Protein 2O03 (pdb70)

Organism: Mycobacterium tuberculosis (strain ATCC 25618 / H37Rv) (NCBI:txid83332)

Foldseek 3Di:
DVVPPVVLVVVLVLLLVVQVVDQDWAFLVRSVVVCVVVPDDDDSVSSVVSQLVCQQVPQWAWDQDPVRTIIIHGPHPPDWEWEAEPPRRGTHTHHDPVVVVVQPCVQVVVPHPPDDDHDYHYDHDPVRD

Secondary structure (DSSP, 8-state):
-TTTHHHHHHHHHHHHHHHHH--S-EEHHHHHHHHHHTT----HHHHHHHHHHHHTTTSEEEEE-TTS-EEEEE--SSS-EEEEETTT--EEEE--HHHHHHHHHHHHHTT-SS-----EEEE--TTT-

B-factor: mean 53.71, std 5.4, range [30.5, 72.37]

Structure (mmCIF, N/CA/C/O backbone):
data_2O03
#
_entry.id   2O03
#
_cell.length_a   51.600
_cell.length_b   51.600
_cell.length_c   133.400
_cell.angle_alpha   90.00
_cell.angle_beta   90.00
_cell.angle_gamma   90.00
#
_symmetry.space_group_name_H-M   'P 41 21 2'
#
loop_
_entity.id
_entity.type
_entity.pdbx_description
1 polymer 'probable Zinc uptake regulation protein FurB'
2 non-polymer 'ZINC ION'
3 water water
#
loop_
_atom_site.group_PDB
_atom_site.id
_atom_site.type_symbol
_atom_site.label_atom_id
_atom_site.label_alt_id
_atom_site.label_comp_id
_atom_site.label_asym_id
_atom_site.label_entity_id
_atom_site.label_seq_id
_atom_site.pdbx_PDB_ins_code
_atom_site.Cartn_x
_atom_site.Cartn_y
_atom_site.Cartn_z
_atom_site.occupancy
_atom_site.B_iso_or_equiv
_atom_site.auth_seq_id
_atom_site.auth_comp_id
_atom_site.auth_asym_id
_atom_site.auth_atom_id
_atom_site.pdbx_PDB_model_num
ATOM 1 N N . ALA A 1 2 ? 81.512 0.042 7.653 1.00 64.63 2 ALA A N 1
ATOM 2 C CA . ALA A 1 2 ? 82.540 -0.438 8.624 1.00 64.69 2 ALA A CA 1
ATOM 3 C C . ALA A 1 2 ? 83.165 0.747 9.369 1.00 64.75 2 ALA A C 1
ATOM 4 O O . ALA A 1 2 ? 82.474 1.421 10.139 1.00 64.51 2 ALA A O 1
ATOM 6 N N . SER A 1 3 ? 84.455 1.005 9.135 1.00 64.88 3 SER A N 1
ATOM 7 C CA . SER A 1 3 ? 85.168 2.098 9.816 1.00 65.00 3 SER A CA 1
ATOM 8 C C . SER A 1 3 ? 85.075 3.456 9.116 1.00 65.20 3 SER A C 1
ATOM 9 O O . SER A 1 3 ? 85.085 4.496 9.778 1.00 65.36 3 SER A O 1
ATOM 12 N N . ALA A 1 4 ? 84.992 3.454 7.789 1.00 65.31 4 ALA A N 1
ATOM 13 C CA . ALA A 1 4 ? 84.692 4.685 7.060 1.00 65.38 4 ALA A CA 1
ATOM 14 C C . ALA A 1 4 ? 83.174 4.922 7.048 1.00 65.49 4 ALA A C 1
ATOM 15 O O . ALA A 1 4 ? 82.707 6.071 7.113 1.00 65.22 4 ALA A O 1
ATOM 17 N N . ALA A 1 5 ? 82.424 3.816 7.008 1.00 65.68 5 ALA A N 1
ATOM 18 C CA . ALA A 1 5 ? 80.963 3.820 6.832 1.00 65.73 5 ALA A CA 1
ATOM 19 C C . ALA A 1 5 ? 80.140 3.704 8.132 1.00 65.66 5 ALA A C 1
ATOM 20 O O . ALA A 1 5 ? 79.230 4.510 8.362 1.00 65.68 5 ALA A O 1
ATOM 22 N N . GLY A 1 6 ? 80.448 2.701 8.959 1.00 65.60 6 GLY A N 1
ATOM 23 C CA . GLY A 1 6 ? 79.700 2.438 10.201 1.00 65.24 6 GLY A CA 1
ATOM 24 C C . GLY A 1 6 ? 79.972 3.442 11.311 1.00 65.03 6 GLY A C 1
ATOM 25 O O . GLY A 1 6 ? 79.107 3.687 12.165 1.00 65.00 6 GLY A O 1
ATOM 26 N N . VAL A 1 7 ? 81.179 4.014 11.297 1.00 64.62 7 VAL A N 1
ATOM 27 C CA . VAL A 1 7 ? 81.553 5.078 12.230 1.00 64.06 7 VAL A CA 1
ATOM 28 C C . VAL A 1 7 ? 81.002 6.443 11.773 1.00 63.72 7 VAL A C 1
ATOM 29 O O . VAL A 1 7 ? 80.673 7.290 12.601 1.00 63.75 7 VAL A O 1
ATOM 33 N N . ARG A 1 8 ? 80.891 6.642 10.459 1.00 63.40 8 ARG A N 1
ATOM 34 C CA . ARG A 1 8 ? 80.296 7.860 9.893 1.00 63.11 8 ARG A CA 1
ATOM 35 C C . ARG A 1 8 ? 78.766 7.830 10.025 1.00 62.95 8 ARG A C 1
ATOM 36 O O . ARG A 1 8 ? 78.110 8.878 10.182 1.00 62.70 8 ARG A O 1
ATOM 44 N N . SER A 1 9 ? 78.211 6.620 9.978 1.00 62.73 9 SER A N 1
ATOM 45 C CA . SER A 1 9 ? 76.781 6.405 10.191 1.00 62.88 9 SER A CA 1
ATOM 46 C C . SER A 1 9 ? 76.303 6.814 11.602 1.00 62.94 9 SER A C 1
ATOM 47 O O . SER A 1 9 ? 75.368 7.617 11.737 1.00 63.17 9 SER A O 1
ATOM 50 N N . THR A 1 10 ? 76.945 6.263 12.637 1.00 62.77 10 THR A N 1
ATOM 51 C CA . THR A 1 10 ? 76.631 6.583 14.038 1.00 62.46 10 THR A CA 1
ATOM 52 C C . THR A 1 10 ? 76.914 8.060 14.353 1.00 62.25 10 THR A C 1
ATOM 53 O O . THR A 1 10 ? 76.269 8.653 15.227 1.00 62.09 10 THR A O 1
ATOM 57 N N . ARG A 1 11 ? 77.874 8.638 13.626 1.00 61.92 11 ARG A N 1
ATOM 58 C CA . ARG A 1 11 ? 78.202 10.066 13.703 1.00 61.82 11 ARG A CA 1
ATOM 59 C C . ARG A 1 11 ? 77.083 10.956 13.129 1.00 61.24 11 ARG A C 1
ATOM 60 O O . ARG A 1 11 ? 76.848 12.078 13.580 1.00 60.67 11 ARG A O 1
ATOM 68 N N . GLN A 1 12 ? 76.383 10.434 12.132 1.00 61.14 12 GLN A N 1
ATOM 69 C CA . GLN A 1 12 ? 75.225 11.128 11.584 1.00 60.85 12 GLN A CA 1
ATOM 70 C C . GLN A 1 12 ? 74.068 11.138 12.552 1.00 60.71 12 GLN A C 1
ATOM 71 O O . GLN A 1 12 ? 73.570 12.200 12.896 1.00 61.13 12 GLN A O 1
ATOM 77 N N . ARG A 1 13 ? 73.664 9.956 13.003 1.00 60.62 13 ARG A N 1
ATOM 78 C CA . ARG A 1 13 ? 72.629 9.817 14.015 1.00 60.54 13 ARG A CA 1
ATOM 79 C C . ARG A 1 13 ? 72.873 10.740 15.220 1.00 60.07 13 ARG A C 1
ATOM 80 O O . ARG A 1 13 ? 71.978 11.482 15.622 1.00 60.17 13 ARG A O 1
ATOM 88 N N . ALA A 1 14 ? 74.082 10.707 15.783 1.00 59.30 14 ALA A N 1
ATOM 89 C CA . ALA A 1 14 ? 74.438 11.606 16.876 1.00 58.69 14 ALA A CA 1
ATOM 90 C C . ALA A 1 14 ? 74.162 13.086 16.542 1.00 58.29 14 ALA A C 1
ATOM 91 O O . ALA A 1 14 ? 73.675 13.831 17.399 1.00 58.73 14 ALA A O 1
ATOM 93 N N . ALA A 1 15 ? 74.460 13.516 15.314 1.00 57.11 15 ALA A N 1
ATOM 94 C CA . ALA A 1 15 ? 74.154 14.898 14.906 1.00 56.06 15 ALA A CA 1
ATOM 95 C C . ALA A 1 15 ? 72.644 15.178 14.867 1.00 55.60 15 ALA A C 1
ATOM 96 O O . ALA A 1 15 ? 72.211 16.280 15.221 1.00 55.05 15 ALA A O 1
ATOM 98 N N . ILE A 1 16 ? 71.852 14.184 14.441 1.00 55.21 16 ILE A N 1
ATOM 99 C CA . ILE A 1 16 ? 70.397 14.311 14.475 1.00 55.21 16 ILE A CA 1
ATOM 100 C C . ILE A 1 16 ? 69.901 14.355 15.914 1.00 55.78 16 ILE A C 1
ATOM 101 O O . ILE A 1 16 ? 69.215 15.308 16.293 1.00 56.73 16 ILE A O 1
ATOM 106 N N . SER A 1 17 ? 70.262 13.350 16.716 1.00 55.33 17 SER A N 1
ATOM 107 C CA . SER A 1 17 ? 69.964 13.372 18.132 1.00 54.93 17 SER A CA 1
ATOM 108 C C . SER A 1 17 ? 70.271 14.760 18.763 1.00 54.97 17 SER A C 1
ATOM 109 O O . SER A 1 17 ? 69.458 15.287 19.529 1.00 54.76 17 SER A O 1
ATOM 111 N N . THR A 1 18 ? 71.416 15.357 18.415 1.00 55.11 18 THR A N 1
ATOM 112 C CA . THR A 1 18 ? 71.862 16.618 19.042 1.00 55.01 18 THR A CA 1
ATOM 113 C C . THR A 1 18 ? 70.950 17.785 18.683 1.00 55.01 18 THR A C 1
ATOM 114 O O . THR A 1 18 ? 70.667 18.626 19.535 1.00 55.00 18 THR A O 1
ATOM 118 N N . LEU A 1 19 ? 70.481 17.814 17.434 1.00 54.80 19 LEU A N 1
ATOM 119 C CA . LEU A 1 19 ? 69.607 18.888 16.963 1.00 54.73 19 LEU A CA 1
ATOM 120 C C . LEU A 1 19 ? 68.302 18.853 17.728 1.00 54.63 19 LEU A C 1
ATOM 121 O O . LEU A 1 19 ? 67.820 19.900 18.191 1.00 55.27 19 LEU A O 1
ATOM 126 N N . LEU A 1 20 ? 67.765 17.647 17.902 1.00 53.92 20 LEU A N 1
ATOM 127 C CA . LEU A 1 20 ? 66.559 17.447 18.669 1.00 53.53 20 LEU A CA 1
ATOM 128 C C . LEU A 1 20 ? 66.664 17.985 20.107 1.00 54.00 20 LEU A C 1
ATOM 129 O O . LEU A 1 20 ? 65.773 18.716 20.555 1.00 53.90 20 LEU A O 1
ATOM 134 N N . GLU A 1 21 ? 67.746 17.657 20.817 1.00 54.10 21 GLU A N 1
ATOM 135 C CA . GLU A 1 21 ? 67.906 18.112 22.197 1.00 54.23 21 GLU A CA 1
ATOM 136 C C . GLU A 1 21 ? 67.708 19.626 22.264 1.00 54.74 21 GLU A C 1
ATOM 137 O O . GLU A 1 21 ? 67.266 20.141 23.284 1.00 55.39 21 GLU A O 1
ATOM 139 N N . THR A 1 22 ? 67.996 20.338 21.169 1.00 55.43 22 THR A N 1
ATOM 140 C CA . THR A 1 22 ? 67.927 21.825 21.178 1.00 55.73 22 THR A CA 1
ATOM 141 C C . THR A 1 22 ? 66.576 22.414 20.738 1.00 55.70 22 THR A C 1
ATOM 142 O O . THR A 1 22 ? 66.305 23.581 20.989 1.00 55.36 22 THR A O 1
ATOM 146 N N . LEU A 1 23 ? 65.736 21.599 20.099 1.00 55.79 23 LEU A N 1
ATOM 147 C CA . LEU A 1 23 ? 64.429 22.049 19.598 1.00 55.31 23 LEU A CA 1
ATOM 148 C C . LEU A 1 23 ? 63.308 21.718 20.571 1.00 55.19 23 LEU A C 1
ATOM 149 O O . LEU A 1 23 ? 63.246 20.620 21.087 1.00 54.89 23 LEU A O 1
ATOM 154 N N . ASP A 1 24 ? 62.431 22.686 20.816 1.00 55.38 24 ASP A N 1
ATOM 155 C CA . ASP A 1 24 ? 61.341 22.553 21.777 1.00 55.31 24 ASP A CA 1
ATOM 156 C C . ASP A 1 24 ? 59.993 22.189 21.139 1.00 54.31 24 ASP A C 1
ATOM 157 O O . ASP A 1 24 ? 59.050 21.878 21.832 1.00 54.26 24 ASP A O 1
ATOM 162 N N . ASP A 1 25 ? 59.914 22.227 19.814 1.00 53.84 25 ASP A N 1
ATOM 163 C CA . ASP A 1 25 ? 58.647 22.074 19.081 1.00 52.46 25 ASP A CA 1
ATOM 164 C C . ASP A 1 25 ? 58.729 21.030 17.967 1.00 51.08 25 ASP A C 1
ATOM 165 O O . ASP A 1 25 ? 59.805 20.766 17.433 1.00 50.67 25 ASP A O 1
ATOM 167 N N . PHE A 1 26 ? 57.579 20.444 17.632 1.00 49.94 26 PHE A N 1
ATOM 168 C CA . PHE A 1 26 ? 57.440 19.460 16.543 1.00 48.98 26 PHE A CA 1
ATOM 169 C C . PHE A 1 26 ? 57.900 19.966 15.168 1.00 48.60 26 PHE A C 1
ATOM 170 O O . PHE A 1 26 ? 57.490 21.051 14.751 1.00 48.76 26 PHE A O 1
ATOM 178 N N . ARG A 1 27 ? 58.718 19.182 14.461 1.00 47.73 27 ARG A N 1
ATOM 179 C CA . ARG A 1 27 ? 59.247 19.591 13.150 1.00 47.69 27 ARG A CA 1
ATOM 180 C C . ARG A 1 27 ? 59.226 18.441 12.157 1.00 47.49 27 ARG A C 1
ATOM 181 O O . ARG A 1 27 ? 59.515 17.291 12.544 1.00 48.22 27 ARG A O 1
ATOM 189 N N . SER A 1 28 ? 58.930 18.728 10.885 1.00 46.52 28 SER A N 1
ATOM 190 C CA . SER A 1 28 ? 58.944 17.676 9.867 1.00 46.28 28 SER A CA 1
ATOM 191 C C . SER A 1 28 ? 60.375 17.169 9.591 1.00 46.54 28 SER A C 1
ATOM 192 O O . SER A 1 28 ? 61.372 17.756 10.058 1.00 46.61 28 SER A O 1
ATOM 195 N N . ALA A 1 29 ? 60.482 16.073 8.842 1.00 46.70 29 ALA A N 1
ATOM 196 C CA . ALA A 1 29 ? 61.794 15.564 8.417 1.00 47.02 29 ALA A CA 1
ATOM 197 C C . ALA A 1 29 ? 62.479 16.550 7.444 1.00 47.42 29 ALA A C 1
ATOM 198 O O . ALA A 1 29 ? 63.700 16.738 7.476 1.00 46.98 29 ALA A O 1
ATOM 200 N N . GLN A 1 30 ? 61.674 17.187 6.596 1.00 48.55 30 GLN A N 1
ATOM 201 C CA . GLN A 1 30 ? 62.164 18.206 5.686 1.00 49.65 30 GLN A CA 1
ATOM 202 C C . GLN A 1 30 ? 62.792 19.340 6.491 1.00 50.39 30 GLN A C 1
ATOM 203 O O . GLN A 1 30 ? 63.969 19.643 6.308 1.00 51.25 30 GLN A O 1
ATOM 209 N N . GLU A 1 31 ? 62.012 19.948 7.397 1.00 51.00 31 GLU A N 1
ATOM 210 C CA . GLU A 1 31 ? 62.483 21.070 8.235 1.00 50.40 31 GLU A CA 1
ATOM 211 C C . GLU A 1 31 ? 63.747 20.706 9.031 1.00 50.17 31 GLU A C 1
ATOM 212 O O . GLU A 1 31 ? 64.635 21.521 9.202 1.00 50.13 31 GLU A O 1
ATOM 218 N N . LEU A 1 32 ? 63.815 19.472 9.514 1.00 50.55 32 LEU A N 1
ATOM 219 C CA . LEU A 1 32 ? 64.975 19.003 10.267 1.00 50.77 32 LEU A CA 1
ATOM 220 C C . LEU A 1 32 ? 66.202 18.789 9.335 1.00 51.58 32 LEU A C 1
ATOM 221 O O . LEU A 1 32 ? 67.342 19.118 9.690 1.00 52.28 32 LEU A O 1
ATOM 226 N N . HIS A 1 33 ? 65.975 18.272 8.128 1.00 51.72 33 HIS A N 1
ATOM 227 C CA . HIS A 1 33 ? 67.060 18.141 7.176 1.00 51.52 33 HIS A CA 1
ATOM 228 C C . HIS A 1 33 ? 67.649 19.521 6.824 1.00 52.00 33 HIS A C 1
ATOM 229 O O . HIS A 1 33 ? 68.881 19.708 6.734 1.00 52.70 33 HIS A O 1
ATOM 236 N N . ASP A 1 34 ? 66.761 20.494 6.640 1.00 51.84 34 ASP A N 1
ATOM 237 C CA . ASP A 1 34 ? 67.154 21.836 6.218 1.00 51.30 34 ASP A CA 1
ATOM 238 C C . ASP A 1 34 ? 67.987 22.575 7.255 1.00 50.84 34 ASP A C 1
ATOM 239 O O . ASP A 1 34 ? 68.834 23.401 6.892 1.00 50.87 34 ASP A O 1
ATOM 244 N N . GLU A 1 35 ? 67.768 22.250 8.535 1.00 50.03 35 GLU A N 1
ATOM 245 C CA . GLU A 1 35 ? 68.419 22.955 9.632 1.00 49.40 35 GLU A CA 1
ATOM 246 C C . GLU A 1 35 ? 69.782 22.334 9.880 1.00 48.99 35 GLU A C 1
ATOM 247 O O . GLU A 1 35 ? 70.745 23.028 10.257 1.00 48.62 35 GLU A O 1
ATOM 253 N N . LEU A 1 36 ? 69.857 21.027 9.656 1.00 48.59 36 LEU A N 1
ATOM 254 C CA . LEU A 1 36 ? 71.131 20.312 9.689 1.00 48.32 36 LEU A CA 1
ATOM 255 C C . LEU A 1 36 ? 72.038 20.848 8.621 1.00 47.72 36 LEU A C 1
ATOM 256 O O . LEU A 1 36 ? 73.200 21.139 8.851 1.00 47.56 36 LEU A O 1
ATOM 261 N N . ARG A 1 37 ? 71.477 21.016 7.442 1.00 47.58 37 ARG A N 1
ATOM 262 C CA . ARG A 1 37 ? 72.212 21.585 6.340 1.00 47.22 37 ARG A CA 1
ATOM 263 C C . ARG A 1 37 ? 72.724 22.991 6.703 1.00 46.62 37 ARG A C 1
ATOM 264 O O . ARG A 1 37 ? 73.896 23.281 6.514 1.00 46.35 37 ARG A O 1
ATOM 272 N N . ARG A 1 38 ? 71.849 23.833 7.261 1.00 46.14 38 ARG A N 1
ATOM 273 C CA . ARG A 1 38 ? 72.198 25.197 7.652 1.00 45.72 38 ARG A CA 1
ATOM 274 C C . ARG A 1 38 ? 73.287 25.199 8.711 1.00 46.71 38 ARG A C 1
ATOM 275 O O . ARG A 1 38 ? 74.118 26.104 8.735 1.00 47.23 38 ARG A O 1
ATOM 283 N N . ARG A 1 39 ? 73.256 24.195 9.596 1.00 47.68 39 ARG A N 1
ATOM 284 C CA . ARG A 1 39 ? 74.270 23.971 10.646 1.00 48.08 39 ARG A CA 1
ATOM 285 C C . ARG A 1 39 ? 75.563 23.265 10.188 1.00 48.54 39 ARG A C 1
ATOM 286 O O . ARG A 1 39 ? 76.386 22.892 11.040 1.00 49.20 39 ARG A O 1
ATOM 294 N N . GLY A 1 40 ? 75.733 23.054 8.874 1.00 48.51 40 GLY A N 1
ATOM 295 C CA . GLY A 1 40 ? 77.015 22.590 8.325 1.00 48.52 40 GLY A CA 1
ATOM 296 C C . GLY A 1 40 ? 77.152 21.105 8.081 1.00 48.72 40 GLY A C 1
ATOM 297 O O . GLY A 1 40 ? 78.147 20.650 7.510 1.00 47.72 40 GLY A O 1
ATOM 298 N N . GLU A 1 41 ? 76.147 20.355 8.523 1.00 49.59 41 GLU A N 1
ATOM 299 C CA . GLU A 1 41 ? 76.065 18.924 8.270 1.00 50.52 41 GLU A CA 1
ATOM 300 C C . GLU A 1 41 ? 75.808 18.647 6.810 1.00 51.19 41 GLU A C 1
ATOM 301 O O . GLU A 1 41 ? 75.315 19.498 6.053 1.00 51.53 41 GLU A O 1
ATOM 307 N N . ASN A 1 42 ? 76.170 17.440 6.409 1.00 51.78 42 ASN A N 1
ATOM 308 C CA . ASN A 1 42 ? 75.896 16.986 5.080 1.00 51.69 42 ASN A CA 1
ATOM 309 C C . ASN A 1 42 ? 75.283 15.626 5.281 1.00 50.92 42 ASN A C 1
ATOM 310 O O . ASN A 1 42 ? 75.999 14.633 5.376 1.00 51.52 42 ASN A O 1
ATOM 315 N N . ILE A 1 43 ? 73.961 15.607 5.394 1.00 49.88 43 ILE A N 1
ATOM 316 C CA . ILE A 1 43 ? 73.198 14.395 5.682 1.00 49.67 43 ILE A CA 1
ATOM 317 C C . ILE A 1 43 ? 71.955 14.334 4.765 1.00 49.29 43 ILE A C 1
ATOM 318 O O . ILE A 1 43 ? 71.043 15.157 4.888 1.00 50.05 43 ILE A O 1
ATOM 323 N N . GLY A 1 44 ? 71.913 13.368 3.853 1.00 48.09 44 GLY A N 1
ATOM 324 C CA . GLY A 1 44 ? 70.797 13.273 2.938 1.00 47.07 44 GLY A CA 1
ATOM 325 C C . GLY A 1 44 ? 69.456 13.147 3.627 1.00 47.33 44 GLY A C 1
ATOM 326 O O . GLY A 1 44 ? 69.345 12.564 4.721 1.00 48.12 44 GLY A O 1
ATOM 327 N N . LEU A 1 45 ? 68.432 13.705 2.983 1.00 47.00 45 LEU A N 1
ATOM 328 C CA . LEU A 1 45 ? 67.038 13.580 3.408 1.00 46.15 45 LEU A CA 1
ATOM 329 C C . LEU A 1 45 ? 66.564 12.113 3.592 1.00 46.24 45 LEU A C 1
ATOM 330 O O . LEU A 1 45 ? 65.837 11.821 4.545 1.00 46.35 45 LEU A O 1
ATOM 335 N N . THR A 1 46 ? 66.961 11.189 2.725 1.00 46.06 46 THR A N 1
ATOM 336 C CA . THR A 1 46 ? 66.567 9.801 2.986 1.00 46.33 46 THR A CA 1
ATOM 337 C C . THR A 1 46 ? 67.088 9.289 4.348 1.00 46.71 46 THR A C 1
ATOM 338 O O . THR A 1 46 ? 66.356 8.624 5.074 1.00 46.97 46 THR A O 1
ATOM 342 N N . THR A 1 47 ? 68.324 9.640 4.710 1.00 47.14 47 THR A N 1
ATOM 343 C CA . THR A 1 47 ? 68.933 9.153 5.939 1.00 47.10 47 THR A CA 1
ATOM 344 C C . THR A 1 47 ? 68.222 9.799 7.109 1.00 47.77 47 THR A C 1
ATOM 345 O O . THR A 1 47 ? 67.964 9.115 8.121 1.00 47.96 47 THR A O 1
ATOM 349 N N . VAL A 1 48 ? 67.892 11.091 6.977 1.00 47.67 48 VAL A N 1
ATOM 350 C CA . VAL A 1 48 ? 67.153 11.787 8.034 1.00 48.18 48 VAL A CA 1
ATOM 351 C C . VAL A 1 48 ? 65.787 11.134 8.319 1.00 49.03 48 VAL A C 1
ATOM 352 O O . VAL A 1 48 ? 65.482 10.795 9.473 1.00 48.53 48 VAL A O 1
ATOM 356 N N . TYR A 1 49 ? 64.986 10.952 7.265 1.00 49.41 49 TYR A N 1
ATOM 357 C CA . TYR A 1 49 ? 63.679 10.315 7.382 1.00 49.91 49 TYR A CA 1
ATOM 358 C C . TYR A 1 49 ? 63.794 8.953 8.069 1.00 49.37 49 TYR A C 1
ATOM 359 O O . TYR A 1 49 ? 63.061 8.681 9.007 1.00 49.24 49 TYR A O 1
ATOM 368 N N . ARG A 1 50 ? 64.720 8.105 7.613 1.00 49.13 50 ARG A N 1
ATOM 369 C CA . ARG A 1 50 ? 64.950 6.777 8.220 1.00 48.42 50 ARG A CA 1
ATOM 370 C C . ARG A 1 50 ? 65.357 6.844 9.729 1.00 48.55 50 ARG A C 1
ATOM 371 O O . ARG A 1 50 ? 64.868 6.047 10.563 1.00 48.08 50 ARG A 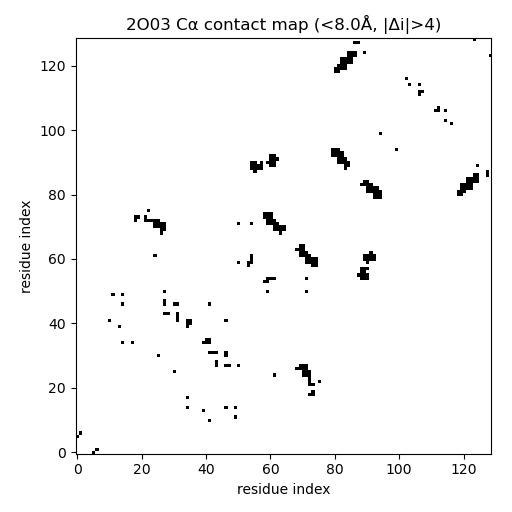O 1
ATOM 373 N N . THR A 1 51 ? 66.208 7.809 10.083 1.00 48.22 51 THR A N 1
ATOM 374 C CA . THR A 1 51 ? 66.630 7.952 11.467 1.00 48.56 51 THR A CA 1
ATOM 375 C C . THR A 1 51 ? 65.435 8.336 12.322 1.00 48.45 51 THR A C 1
ATOM 376 O O . THR A 1 51 ? 65.141 7.667 13.299 1.00 49.38 51 THR A O 1
ATOM 380 N N . LEU A 1 52 ? 64.722 9.385 11.942 1.00 48.01 52 LEU A N 1
ATOM 381 C CA . LEU A 1 52 ? 63.553 9.805 12.684 1.00 47.36 52 LEU A CA 1
ATOM 382 C C . LEU A 1 52 ? 62.517 8.694 12.854 1.00 47.76 52 LEU A C 1
ATOM 383 O O . LEU A 1 52 ? 61.891 8.607 13.908 1.00 46.74 52 LEU A O 1
ATOM 388 N N . GLN A 1 53 ? 62.339 7.849 11.834 1.00 48.45 53 GLN A N 1
ATOM 389 C CA . GLN A 1 53 ? 61.498 6.638 11.977 1.00 49.64 53 GLN A CA 1
ATOM 390 C C . GLN A 1 53 ? 62.008 5.712 13.071 1.00 49.24 53 GLN A C 1
ATOM 391 O O . GLN A 1 53 ? 61.213 5.283 13.911 1.00 50.06 53 GLN A O 1
ATOM 397 N N . SER A 1 54 ? 63.309 5.384 13.076 1.00 48.88 54 SER A N 1
ATOM 398 C CA . SER A 1 54 ? 63.861 4.547 14.169 1.00 47.98 54 SER A CA 1
ATOM 399 C C . SER A 1 54 ? 63.577 5.223 15.517 1.00 48.02 54 SER A C 1
ATOM 400 O O . SER A 1 54 ? 63.053 4.584 16.439 1.00 47.87 54 SER A O 1
ATOM 402 N N . MET A 1 55 ? 63.830 6.524 15.607 1.00 47.58 55 MET A N 1
ATOM 403 C CA . MET A 1 55 ? 63.601 7.215 16.852 1.00 48.70 55 MET A CA 1
ATOM 404 C C . MET A 1 55 ? 62.143 7.190 17.284 1.00 48.69 55 MET A C 1
ATOM 405 O O . MET A 1 55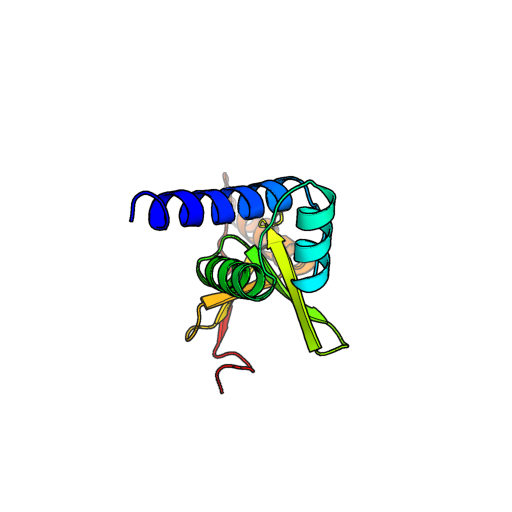 ? 61.839 6.955 18.470 1.00 49.23 55 MET A O 1
ATOM 410 N N . ALA A 1 56 ? 61.250 7.364 16.313 1.00 48.67 56 ALA A N 1
ATOM 411 C CA . ALA A 1 56 ? 59.811 7.476 16.563 1.00 48.40 56 ALA A CA 1
ATOM 412 C C . ALA A 1 56 ? 59.208 6.152 17.020 1.00 48.47 56 ALA A C 1
ATOM 413 O O . ALA A 1 56 ? 58.089 6.124 17.582 1.00 48.74 56 ALA A O 1
ATOM 415 N N . SER A 1 57 ? 59.932 5.058 16.796 1.00 47.75 57 SER A N 1
ATOM 416 C CA . SER A 1 57 ? 59.406 3.761 17.198 1.00 47.52 57 SER A CA 1
ATOM 417 C C . SER A 1 57 ? 60.281 2.976 18.186 1.00 47.13 57 SER A C 1
ATOM 418 O O . SER A 1 57 ? 60.062 1.789 18.405 1.00 46.66 57 SER A O 1
ATOM 421 N N . SER A 1 58 ? 61.275 3.638 18.765 1.00 47.32 58 SER A N 1
ATOM 422 C CA . SER A 1 58 ? 62.040 3.080 19.881 1.00 47.87 58 SER A CA 1
ATOM 423 C C . SER A 1 58 ? 61.820 3.933 21.141 1.00 48.28 58 SER A C 1
ATOM 424 O O . SER A 1 58 ? 62.322 3.625 22.225 1.00 48.44 58 SER A O 1
ATOM 427 N N . GLY A 1 59 ? 61.034 4.994 20.972 1.00 49.23 59 GLY A N 1
ATOM 428 C CA . GLY A 1 59 ? 60.595 5.829 22.063 1.00 50.21 59 GLY A CA 1
ATOM 429 C C . GLY A 1 59 ? 61.587 6.898 22.473 1.00 51.08 59 GLY A C 1
ATOM 430 O O . GLY A 1 59 ? 61.712 7.191 23.665 1.00 51.83 59 GLY A O 1
ATOM 431 N N . LEU A 1 60 ? 62.292 7.470 21.498 1.00 51.14 60 LEU A N 1
ATOM 432 C CA . LEU A 1 60 ? 63.174 8.592 21.743 1.00 51.29 60 LEU A CA 1
ATOM 433 C C . LEU A 1 60 ? 62.507 9.872 21.275 1.00 51.47 60 LEU A C 1
ATOM 434 O O . LEU A 1 60 ? 62.595 10.881 21.963 1.00 51.88 60 LEU A O 1
ATOM 439 N N . VAL A 1 61 ? 61.840 9.842 20.117 1.00 51.56 61 VAL A N 1
ATOM 440 C CA . VAL A 1 61 ? 60.982 10.966 19.706 1.00 51.68 61 VAL A CA 1
ATOM 441 C C . VAL A 1 61 ? 59.482 10.622 19.723 1.00 51.68 61 VAL A C 1
ATOM 442 O O . VAL A 1 61 ? 59.091 9.473 19.549 1.00 52.22 61 VAL A O 1
ATOM 446 N N . ASP A 1 62 ? 58.659 11.642 19.924 1.00 51.84 62 ASP A N 1
ATOM 447 C CA . ASP A 1 62 ? 57.215 11.533 19.795 1.00 51.88 62 ASP A CA 1
ATOM 448 C C . ASP A 1 62 ? 56.772 12.072 18.444 1.00 51.64 62 ASP A C 1
ATOM 449 O O . ASP A 1 62 ? 57.453 12.911 17.859 1.00 51.51 62 ASP A O 1
ATOM 454 N N . THR A 1 63 ? 55.627 11.615 17.959 1.00 51.42 63 THR A N 1
ATOM 455 C CA . THR A 1 63 ? 55.212 11.956 16.618 1.00 52.11 63 THR A CA 1
ATOM 456 C C . THR A 1 63 ? 53.750 12.452 16.513 1.00 52.88 63 THR A C 1
ATOM 457 O O . THR A 1 63 ? 52.914 12.138 17.377 1.00 53.46 63 THR A O 1
ATOM 461 N N . LEU A 1 64 ? 53.457 13.247 15.478 1.00 53.65 64 LEU A N 1
ATOM 462 C CA . LEU A 1 64 ? 52.076 13.608 15.091 1.00 54.43 64 LEU A CA 1
ATOM 463 C C . LEU A 1 64 ? 51.926 13.647 13.564 1.00 55.19 64 LEU A C 1
ATOM 464 O O . LEU A 1 64 ? 52.931 13.738 12.838 1.00 54.76 64 LEU A O 1
ATOM 469 N N . HIS A 1 65 ? 50.673 13.572 13.088 1.00 56.37 65 HIS A N 1
ATOM 470 C CA . HIS A 1 65 ? 50.354 13.727 11.653 1.00 57.50 65 HIS A CA 1
ATOM 471 C C . HIS A 1 65 ? 49.534 14.987 11.400 1.00 57.97 65 HIS A C 1
ATOM 472 O O . HIS A 1 65 ? 48.349 15.057 11.740 1.00 57.90 65 HIS A O 1
ATOM 479 N N . THR A 1 66 ? 50.181 15.984 10.802 1.00 58.80 66 THR A N 1
ATOM 480 C CA . THR A 1 66 ? 49.546 17.288 10.555 1.00 59.90 66 THR A CA 1
ATOM 481 C C . THR A 1 66 ? 48.491 17.245 9.440 1.00 59.90 66 THR A C 1
ATOM 482 O O . THR A 1 66 ? 48.506 16.343 8.598 1.00 59.98 66 THR A O 1
ATOM 486 N N . ASP A 1 67 ? 47.592 18.226 9.430 1.00 60.00 67 ASP A N 1
ATOM 487 C CA . ASP A 1 67 ? 46.513 18.265 8.435 1.00 60.18 67 ASP A CA 1
ATOM 488 C C . ASP A 1 67 ? 46.960 18.141 6.964 1.00 60.23 67 ASP A C 1
ATOM 489 O O . ASP A 1 67 ? 46.163 17.807 6.089 1.00 60.16 67 ASP A O 1
ATOM 494 N N . THR A 1 68 ? 48.236 18.407 6.708 1.00 60.53 68 THR A N 1
ATOM 495 C CA . THR A 1 68 ? 48.863 18.086 5.420 1.00 60.55 68 THR A CA 1
ATOM 496 C C . THR A 1 68 ? 48.884 16.549 5.190 1.00 60.35 68 THR A C 1
ATOM 497 O O . THR A 1 68 ? 48.336 16.050 4.200 1.00 60.43 68 THR A O 1
ATOM 501 N N . GLY A 1 69 ? 49.474 15.820 6.141 1.00 60.02 69 GLY A N 1
ATOM 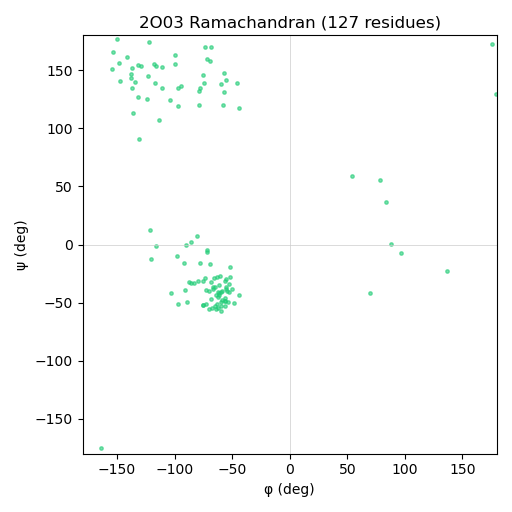502 C CA . GLY A 1 69 ? 49.726 14.376 6.037 1.00 59.22 69 GLY A CA 1
ATOM 503 C C . GLY A 1 69 ? 51.129 14.053 6.551 1.00 58.64 69 GLY A C 1
ATOM 504 O O . GLY A 1 69 ? 51.414 12.917 6.950 1.00 58.83 69 GLY A O 1
ATOM 505 N N . GLU A 1 70 ? 52.001 15.065 6.534 1.00 57.61 70 GLU A N 1
ATOM 506 C CA . GLU A 1 70 ? 53.372 14.967 7.042 1.00 56.54 70 GLU A CA 1
ATOM 507 C C . GLU A 1 70 ? 53.441 14.591 8.517 1.00 55.03 70 GLU A C 1
ATOM 508 O O . GLU A 1 70 ? 52.671 15.085 9.340 1.00 54.90 70 GLU A O 1
ATOM 514 N N . SER A 1 71 ? 54.382 13.704 8.814 1.00 53.51 71 SER A N 1
ATOM 515 C CA . SER A 1 71 ? 54.779 13.350 10.158 1.00 51.78 71 SER A CA 1
ATOM 516 C C . SER A 1 71 ? 55.685 14.442 10.716 1.00 50.82 71 SER A C 1
ATOM 517 O O . SER A 1 71 ? 56.599 14.892 10.026 1.00 50.77 71 SER A O 1
ATOM 520 N N . VAL A 1 72 ? 55.446 14.853 11.961 1.00 49.88 72 VAL A N 1
ATOM 521 C CA . VAL A 1 72 ? 56.326 15.801 12.671 1.00 48.97 72 VAL A CA 1
ATOM 522 C C . VAL A 1 72 ? 56.905 15.118 13.922 1.00 49.15 72 VAL A C 1
ATOM 523 O O . VAL A 1 72 ? 56.285 14.182 14.449 1.00 48.64 72 VAL A O 1
ATOM 527 N N . TYR A 1 73 ? 58.064 15.597 14.404 1.00 49.23 73 TYR A N 1
ATOM 528 C CA . TYR A 1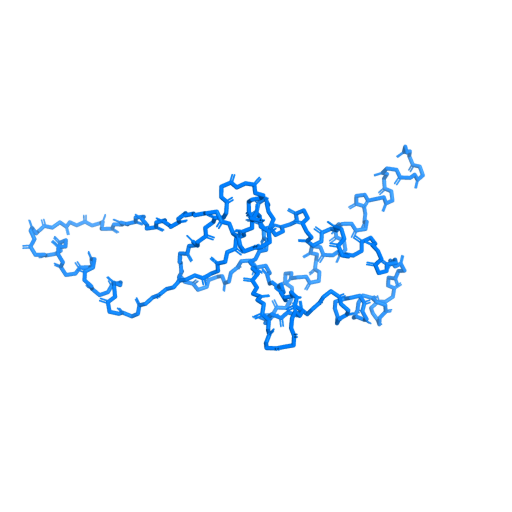 73 ? 58.856 14.901 15.450 1.00 49.54 73 TYR A CA 1
ATOM 52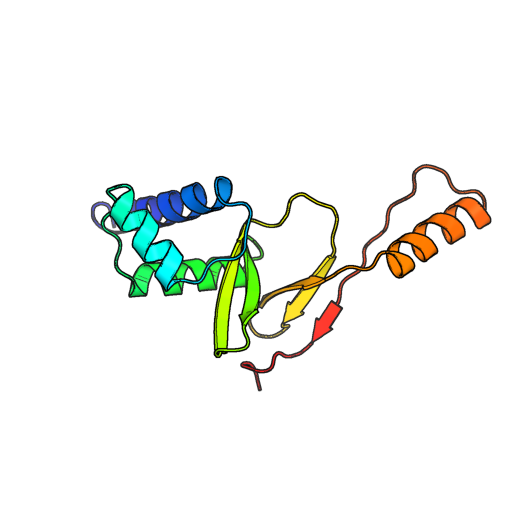9 C C . TYR A 1 73 ? 59.430 15.830 16.531 1.00 50.04 73 TYR A C 1
ATOM 530 O O . TYR A 1 73 ? 59.807 16.972 16.218 1.00 51.51 73 TYR A O 1
ATOM 539 N N . ARG A 1 74 ? 59.540 15.339 17.772 1.00 49.95 74 ARG A N 1
ATOM 540 C CA . ARG A 1 74 ? 60.214 16.054 18.884 1.00 50.83 74 ARG A CA 1
ATOM 541 C C . ARG A 1 74 ? 60.894 15.050 19.845 1.00 51.42 74 ARG A C 1
ATOM 542 O O . ARG A 1 74 ? 60.288 14.016 20.178 1.00 51.81 74 ARG A O 1
ATOM 544 N N . ARG A 1 75 ? 62.101 15.361 20.352 1.00 51.70 75 ARG A N 1
ATOM 545 C CA . ARG A 1 75 ? 62.649 14.598 21.509 1.00 51.49 75 ARG A CA 1
ATOM 546 C C . ARG A 1 75 ? 61.600 14.711 22.579 1.00 51.40 75 ARG A C 1
ATOM 547 O O . ARG A 1 75 ? 60.995 15.765 22.699 1.00 51.47 75 ARG A O 1
ATOM 549 N N . CYS A 1 76 ? 61.379 13.629 23.335 1.00 51.71 76 CYS A N 1
ATOM 550 C CA . CYS A 1 76 ? 60.317 13.545 24.341 1.00 51.99 76 CYS A CA 1
ATOM 551 C C . CYS A 1 76 ? 60.251 14.782 25.236 1.00 52.62 76 CYS A C 1
ATOM 552 O O . CYS A 1 76 ? 61.297 15.301 25.652 1.00 52.96 76 CYS A O 1
ATOM 555 N N . SER A 1 77 ? 59.020 15.225 25.533 1.00 53.19 77 SER A N 1
ATOM 556 C CA . SER A 1 77 ? 58.691 16.656 25.816 1.00 53.58 77 SER A CA 1
ATOM 557 C C . SER A 1 77 ? 59.119 17.373 27.139 1.00 53.87 77 SER A C 1
ATOM 558 O O . SER A 1 77 ? 58.892 18.589 27.266 1.00 54.02 77 SER A O 1
ATOM 560 N N . GLU A 1 78 ? 59.722 16.647 28.096 1.00 53.91 78 GLU A N 1
ATOM 561 C CA . GLU A 1 78 ? 60.151 17.186 29.431 1.00 53.51 78 GLU A CA 1
ATOM 562 C C . GLU A 1 78 ? 59.002 17.550 30.415 1.00 53.29 78 GLU A C 1
ATOM 563 O O . GLU A 1 78 ? 59.093 17.248 31.610 1.00 53.39 78 GLU A O 1
ATOM 565 N N . HIS A 1 79 ? 57.929 18.170 29.915 1.00 52.67 79 HIS A N 1
ATOM 566 C CA . HIS A 1 79 ? 56.700 18.365 30.688 1.00 52.02 79 HIS A CA 1
ATOM 567 C C . HIS A 1 79 ? 55.921 17.050 30.822 1.00 51.32 79 HIS A C 1
ATOM 568 O O . HIS A 1 79 ? 55.833 16.279 29.859 1.00 51.37 79 HIS A O 1
ATOM 575 N N . HIS A 1 80 ? 55.372 16.786 32.012 1.00 50.40 80 HIS A N 1
ATOM 576 C CA . HIS A 1 80 ? 54.713 15.492 32.314 1.00 49.53 80 HIS A CA 1
ATOM 577 C C . HIS A 1 80 ? 53.544 15.162 31.369 1.00 49.32 80 HIS A C 1
ATOM 578 O O . HIS A 1 80 ? 52.575 15.923 31.276 1.00 48.89 80 HIS A O 1
ATOM 585 N N . HIS A 1 81 ? 53.666 14.030 30.669 1.00 48.90 81 HIS A N 1
ATOM 586 C CA . HIS A 1 81 ? 52.615 13.525 29.793 1.00 48.96 81 HIS A CA 1
ATOM 587 C C . HIS A 1 81 ? 52.658 12.000 29.733 1.00 48.74 81 HIS A C 1
ATOM 588 O O . HIS A 1 81 ? 53.537 11.383 30.332 1.00 48.75 81 HIS A O 1
ATOM 595 N N . HIS A 1 82 ? 51.712 11.393 29.021 1.00 48.65 82 HIS A N 1
ATOM 596 C CA . HIS A 1 82 ? 51.757 9.955 28.752 1.00 48.81 82 HIS A CA 1
ATOM 597 C C . HIS A 1 82 ? 51.748 9.676 27.225 1.00 49.11 82 HIS A C 1
ATOM 598 O O . HIS A 1 82 ? 51.622 10.609 26.411 1.00 49.39 82 HIS A O 1
ATOM 605 N N . HIS A 1 83 ? 51.903 8.405 26.841 1.00 49.22 83 HIS A N 1
ATOM 606 C CA . HIS A 1 83 ? 51.974 8.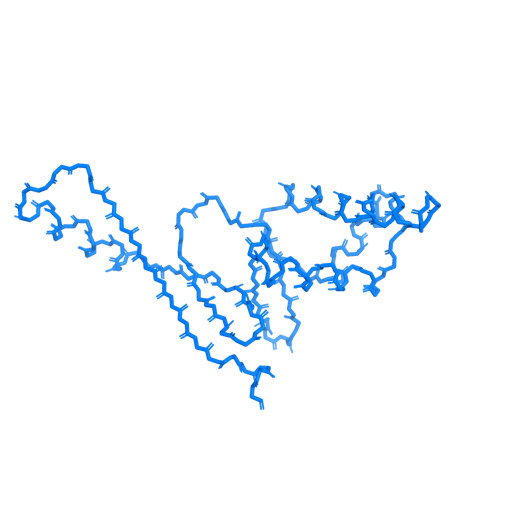025 25.435 1.00 48.96 83 HIS A CA 1
ATOM 607 C C . HIS A 1 83 ? 50.948 7.010 24.976 1.00 49.08 83 HIS A C 1
ATOM 608 O O . HIS A 1 83 ? 50.599 6.075 25.701 1.00 49.38 83 HIS A O 1
ATOM 615 N N . LEU A 1 84 ? 50.520 7.194 23.731 1.00 49.33 84 LEU A N 1
ATOM 616 C CA . LEU A 1 84 ? 49.792 6.211 22.944 1.00 49.37 84 LEU A CA 1
ATOM 617 C C . LEU A 1 84 ? 50.808 5.451 22.092 1.00 50.10 84 LEU A C 1
ATOM 618 O O . LEU A 1 84 ? 51.706 6.072 21.515 1.00 50.84 84 LEU A O 1
ATOM 623 N N . VAL A 1 85 ? 50.707 4.126 21.997 1.00 50.37 85 VAL A N 1
ATOM 624 C CA . VAL A 1 85 ? 51.688 3.397 21.186 1.00 50.63 85 VAL A CA 1
ATOM 625 C C . VAL A 1 85 ? 51.087 2.348 20.251 1.00 51.16 85 VAL A C 1
ATOM 626 O O . VAL A 1 85 ? 50.158 1.620 20.619 1.00 51.42 85 VAL A O 1
ATOM 630 N N . CYS A 1 86 ? 51.631 2.278 19.038 1.00 51.76 86 CYS A N 1
ATOM 631 C CA . CYS A 1 86 ? 51.257 1.236 18.089 1.00 51.82 86 CYS A CA 1
ATOM 632 C C . CYS A 1 86 ? 51.938 -0.098 18.386 1.00 51.60 86 CYS A C 1
ATOM 633 O O . CYS A 1 86 ? 53.164 -0.194 18.378 1.00 51.28 86 CYS A O 1
ATOM 636 N N . ARG A 1 87 ? 51.125 -1.124 18.636 1.00 51.85 87 ARG A N 1
ATOM 637 C CA . ARG A 1 87 ? 51.615 -2.493 18.869 1.00 52.20 87 ARG A CA 1
ATOM 638 C C . ARG A 1 87 ? 52.490 -3.027 17.737 1.00 51.43 87 ARG A C 1
ATOM 639 O O . ARG A 1 87 ? 53.366 -3.844 17.965 1.00 51.19 87 ARG A O 1
ATOM 647 N N . SER A 1 88 ? 52.250 -2.563 16.520 1.00 51.42 88 SER A N 1
ATOM 648 C CA . SER A 1 88 ? 52.872 -3.177 15.357 1.00 51.29 88 SER A CA 1
ATOM 649 C C . SER A 1 88 ? 54.213 -2.598 14.917 1.00 51.83 88 SER A C 1
ATOM 650 O O . SER A 1 88 ? 55.102 -3.343 14.525 1.00 51.95 88 SER A O 1
ATOM 653 N N . CYS A 1 89 ? 54.345 -1.273 14.985 1.00 52.48 89 CYS A N 1
ATOM 654 C CA . CYS A 1 89 ? 55.563 -0.580 14.574 1.00 53.14 89 CYS A CA 1
ATOM 655 C C . CYS A 1 89 ? 56.231 0.252 15.686 1.00 53.86 89 CYS A C 1
ATOM 656 O O . CYS A 1 89 ? 57.369 0.706 15.514 1.00 54.15 89 CYS A O 1
ATOM 659 N N . GLY A 1 90 ? 55.526 0.471 16.797 1.00 54.05 90 GLY A N 1
ATOM 660 C CA . GLY A 1 90 ? 56.084 1.202 17.939 1.00 54.54 90 GLY A CA 1
ATOM 661 C C . GLY A 1 90 ? 55.905 2.724 17.902 1.00 54.79 90 GLY A C 1
ATOM 662 O O . GLY A 1 90 ? 56.357 3.442 18.815 1.00 55.01 90 GLY A O 1
ATOM 663 N N . SER A 1 91 ? 55.262 3.216 16.845 1.00 54.40 91 SER A N 1
ATOM 664 C CA . SER A 1 91 ? 54.940 4.636 16.700 1.00 54.14 91 SER A CA 1
ATOM 665 C C . SER A 1 91 ? 54.392 5.242 18.019 1.00 54.01 91 SER A C 1
ATOM 666 O O . SER A 1 91 ? 53.345 4.819 18.519 1.00 53.79 91 SER A O 1
ATOM 669 N N . THR A 1 92 ? 55.121 6.215 18.577 1.00 53.54 92 THR A N 1
ATOM 670 C CA . THR A 1 92 ? 54.763 6.831 19.864 1.00 52.86 92 THR A CA 1
ATOM 671 C C . THR A 1 92 ? 54.145 8.227 19.669 1.00 52.76 92 THR A C 1
ATOM 672 O O . THR A 1 92 ? 54.768 9.120 19.070 1.00 52.76 92 THR A O 1
ATOM 676 N N . ILE A 1 93 ? 52.937 8.412 20.204 1.00 52.12 93 ILE A N 1
ATOM 677 C CA . ILE A 1 93 ? 52.231 9.683 20.141 1.00 51.23 93 ILE A CA 1
ATOM 678 C C . ILE A 1 93 ? 52.043 10.182 21.551 1.00 51.12 93 ILE A C 1
ATOM 679 O O . ILE A 1 93 ? 51.749 9.385 22.435 1.00 51.14 93 ILE A O 1
ATOM 684 N N . GLU A 1 94 ? 52.232 11.489 21.754 1.00 51.14 94 GLU A N 1
ATOM 685 C CA . GLU A 1 94 ? 52.055 12.144 23.058 1.00 51.14 94 GLU A CA 1
ATOM 686 C C . GLU A 1 94 ? 50.594 12.390 23.366 1.00 51.43 94 GLU A C 1
ATOM 687 O O . GLU A 1 94 ? 49.865 12.907 22.511 1.00 51.15 94 GLU A O 1
ATOM 693 N N . VAL A 1 95 ? 50.183 12.029 24.585 1.00 51.83 95 VAL A N 1
ATOM 694 C CA . VAL A 1 95 ? 48.800 12.255 25.071 1.00 52.56 95 VAL A CA 1
ATOM 695 C C . VAL A 1 95 ? 48.772 12.764 26.523 1.00 53.20 95 VAL A C 1
ATOM 696 O O . VAL A 1 95 ? 49.680 12.475 27.303 1.00 53.71 95 VAL A O 1
ATOM 700 N N . GLY A 1 96 ? 47.736 13.520 26.882 1.00 53.72 96 GLY A N 1
ATOM 701 C CA . GLY A 1 96 ? 47.602 14.044 28.248 1.00 54.36 96 GLY A CA 1
ATOM 702 C C . GLY A 1 96 ? 46.204 14.541 28.559 1.00 54.72 96 GLY A C 1
ATOM 703 O O . GLY A 1 96 ? 45.301 14.382 27.745 1.00 55.05 96 GLY A O 1
ATOM 704 N N . ASP A 1 97 ? 46.020 15.128 29.740 1.00 54.88 97 ASP A N 1
ATOM 705 C CA . ASP A 1 97 ? 44.746 15.753 30.107 1.00 55.06 97 ASP A CA 1
ATOM 706 C C . ASP A 1 97 ? 44.790 16.334 31.510 1.00 55.22 97 ASP A C 1
ATOM 707 O O . ASP A 1 97 ? 45.184 15.653 32.471 1.00 55.22 97 ASP A O 1
ATOM 712 N N . HIS A 1 98 ? 44.371 17.593 31.614 1.00 55.23 98 HIS A N 1
ATOM 713 C CA . HIS A 1 98 ? 44.266 18.286 32.883 1.00 55.49 98 HIS A CA 1
ATOM 714 C C . HIS A 1 98 ? 43.360 17.503 33.857 1.00 55.48 98 HIS A C 1
ATOM 715 O O . HIS A 1 98 ? 43.737 17.254 35.010 1.00 55.17 98 HIS A O 1
ATOM 722 N N . GLU A 1 99 ? 42.183 17.104 33.363 1.00 55.61 99 GLU A N 1
ATOM 723 C CA . GLU A 1 99 ? 41.107 16.527 34.182 1.00 55.45 99 GLU A CA 1
ATOM 724 C C . GLU A 1 99 ? 41.166 14.994 34.321 1.00 55.42 99 GLU A C 1
ATOM 725 O O . GLU A 1 99 ? 40.325 14.396 34.996 1.00 55.22 99 GLU A O 1
ATOM 727 N N . VAL A 1 100 ? 42.156 14.363 33.687 1.00 55.61 100 VAL A N 1
ATOM 728 C CA . VAL A 1 100 ? 42.492 12.955 33.988 1.00 55.66 100 VAL A CA 1
ATOM 729 C C . VAL A 1 100 ? 43.526 12.917 35.110 1.00 55.52 100 VAL A C 1
ATOM 730 O O . VAL A 1 100 ? 43.361 12.206 36.101 1.00 55.51 100 VAL A O 1
ATOM 734 N N . GLU A 1 101 ? 44.581 13.709 34.932 1.00 55.54 101 GLU A N 1
ATOM 735 C CA . GLU A 1 101 ? 45.639 13.901 35.917 1.00 55.48 101 GLU A CA 1
ATOM 736 C C . GLU A 1 101 ? 45.081 14.386 37.248 1.00 55.06 101 GLU A C 1
ATOM 737 O O . GLU A 1 101 ? 45.630 14.075 38.301 1.00 55.17 101 GLU A O 1
ATOM 743 N N . ALA A 1 102 ? 43.993 15.149 37.187 1.00 54.90 102 ALA A N 1
ATOM 744 C CA . ALA A 1 102 ? 43.302 15.641 38.382 1.00 54.65 102 ALA A CA 1
ATOM 745 C C . ALA A 1 102 ? 42.639 14.496 39.149 1.00 54.48 102 ALA A C 1
ATOM 746 O O . ALA A 1 102 ? 42.764 14.391 40.376 1.00 54.35 102 ALA A O 1
ATOM 748 N N . TRP A 1 103 ? 41.932 13.640 38.415 1.00 54.15 103 TRP A N 1
ATOM 749 C CA . TRP A 1 103 ? 41.276 12.491 39.014 1.00 53.66 103 TRP A CA 1
ATOM 750 C C . TRP A 1 103 ? 42.280 11.638 39.769 1.00 53.78 103 TRP A C 1
ATOM 751 O O . TRP A 1 103 ? 42.080 11.368 40.947 1.00 54.37 103 TRP A O 1
ATOM 762 N N . ALA A 1 104 ? 43.364 11.250 39.099 1.00 53.68 104 ALA A N 1
ATOM 763 C CA . ALA A 1 104 ? 44.408 10.400 39.689 1.00 53.70 104 ALA A CA 1
ATOM 764 C C . ALA A 1 104 ? 44.997 10.898 41.028 1.00 53.71 104 ALA A C 1
ATOM 765 O O . ALA A 1 104 ? 45.342 10.093 41.890 1.00 53.74 104 ALA A O 1
ATOM 767 N N . ALA A 1 105 ? 45.104 12.213 41.201 1.00 53.82 105 ALA A N 1
ATOM 768 C CA . ALA A 1 105 ? 45.662 12.795 42.425 1.00 53.77 105 ALA A CA 1
ATOM 769 C C . ALA A 1 105 ? 44.692 12.737 43.612 1.00 53.91 105 ALA A C 1
ATOM 770 O O . ALA A 1 105 ? 45.055 12.250 44.687 1.00 53.87 105 ALA A O 1
ATOM 772 N N . GLU A 1 106 ? 43.466 13.234 43.409 1.00 54.12 106 GLU A N 1
ATOM 773 C CA . GLU A 1 106 ? 42.460 13.309 44.476 1.00 53.91 106 GLU A CA 1
ATOM 774 C C . GLU A 1 106 ? 42.114 11.925 45.015 1.00 53.83 106 GLU A C 1
ATOM 775 O O . GLU A 1 106 ? 42.044 11.756 46.235 1.00 54.12 106 GLU A O 1
ATOM 777 N N . VAL A 1 107 ? 41.937 10.936 44.132 1.00 53.64 107 VAL A N 1
ATOM 778 C CA . VAL A 1 107 ? 41.597 9.561 44.581 1.00 53.73 107 VAL A CA 1
ATOM 779 C C . VAL A 1 107 ? 42.641 8.900 45.484 1.00 53.79 107 VAL A C 1
ATOM 780 O O . VAL A 1 107 ? 42.303 8.034 46.287 1.00 53.82 107 VAL A O 1
ATOM 784 N N . ALA A 1 108 ? 43.899 9.300 45.349 1.00 53.86 108 ALA A N 1
ATOM 785 C CA . ALA A 1 108 ? 44.928 8.806 46.253 1.00 54.01 108 ALA A CA 1
ATOM 786 C C . ALA A 1 108 ? 44.829 9.473 47.641 1.00 54.14 108 ALA A C 1
ATOM 787 O O . ALA A 1 108 ? 44.763 8.776 48.663 1.00 54.17 108 ALA A O 1
ATOM 789 N N . THR A 1 109 ? 44.790 10.807 47.670 1.00 54.16 109 THR A N 1
ATOM 790 C CA . THR A 1 109 ? 44.682 11.566 48.929 1.00 54.58 109 THR A CA 1
ATOM 791 C C . THR A 1 109 ? 43.274 11.435 49.549 1.00 54.64 109 THR A C 1
ATOM 792 O O . THR A 1 109 ? 43.013 11.906 50.663 1.00 54.26 109 THR A O 1
ATOM 796 N N . LYS A 1 110 ? 42.383 10.789 48.800 1.00 54.70 110 LYS A N 1
ATOM 797 C CA . LYS A 1 110 ? 41.049 10.430 49.258 1.00 54.63 110 LYS A CA 1
ATOM 798 C C . LYS A 1 110 ? 41.139 9.286 50.267 1.00 53.84 110 LYS A C 1
ATOM 799 O O . LYS A 1 110 ? 40.578 9.367 51.354 1.00 54.05 110 LYS A O 1
ATOM 805 N N . HIS A 1 111 ? 41.850 8.225 49.899 1.00 52.97 111 HIS A N 1
ATOM 806 C CA . HIS A 1 111 ? 42.021 7.044 50.752 1.00 51.98 111 HIS A CA 1
ATOM 807 C C . HIS A 1 111 ? 43.184 7.191 51.742 1.00 51.73 111 HIS A C 1
ATOM 808 O O . HIS A 1 111 ? 43.516 6.243 52.490 1.00 51.06 111 HIS A O 1
ATOM 815 N N . GLY A 1 112 ? 43.821 8.364 51.720 1.00 51.92 112 GLY A N 1
ATOM 816 C CA . GLY A 1 112 ? 44.859 8.715 52.681 1.00 52.38 112 GLY A CA 1
ATOM 817 C C . GLY A 1 112 ? 46.203 8.087 52.389 1.00 52.77 112 GLY A C 1
ATOM 818 O O . GLY A 1 112 ? 46.766 7.416 53.257 1.00 53.07 112 GLY A O 1
ATOM 819 N N . PHE A 1 113 ? 46.710 8.324 51.173 1.00 52.82 113 PHE A N 1
ATOM 820 C CA . PHE A 1 113 ? 47.984 7.775 50.679 1.00 52.89 113 PHE A CA 1
ATOM 821 C C . PHE A 1 113 ? 49.045 8.888 50.533 1.00 52.96 113 PHE A C 1
ATOM 822 O O . PHE A 1 113 ? 48.753 9.963 50.001 1.00 53.13 113 PHE A O 1
ATOM 830 N N . SER A 1 114 ? 50.268 8.630 51.001 1.00 52.92 114 SER A N 1
ATOM 831 C CA . SER A 1 114 ? 51.398 9.531 50.770 1.00 52.62 114 SER A CA 1
ATOM 832 C C . SER A 1 114 ? 52.229 8.978 49.628 1.00 52.74 114 SER A C 1
ATOM 833 O O . SER A 1 114 ? 52.093 7.802 49.287 1.00 52.80 114 SER A O 1
ATOM 835 N N . ASP A 1 115 ? 53.083 9.838 49.057 1.00 52.72 115 ASP A N 1
ATOM 836 C CA . ASP A 1 115 ? 54.030 9.517 47.966 1.00 52.46 115 ASP A CA 1
ATOM 837 C C . ASP A 1 115 ? 53.370 8.886 46.759 1.00 52.52 115 ASP A C 1
ATOM 838 O O . ASP A 1 115 ? 53.725 7.780 46.350 1.00 52.78 115 ASP A O 1
ATOM 843 N N . VAL A 1 116 ? 52.420 9.608 46.183 1.00 52.43 116 VAL A N 1
ATOM 844 C CA . VAL A 1 116 ? 51.635 9.113 45.060 1.00 52.39 116 VAL A CA 1
ATOM 845 C C . VAL A 1 116 ? 52.412 9.119 43.732 1.00 52.70 116 VAL A C 1
ATOM 846 O O . VAL A 1 116 ? 53.255 9.995 43.501 1.00 52.64 116 VAL A O 1
ATOM 850 N N . SER A 1 117 ? 52.126 8.123 42.886 1.00 52.82 117 SER A N 1
ATOM 851 C CA . SER A 1 117 ? 52.623 8.048 41.513 1.00 52.94 117 SER A CA 1
ATOM 852 C C . SER A 1 117 ? 51.645 7.223 40.694 1.00 53.11 117 SER A C 1
ATOM 853 O O . SER A 1 117 ? 50.797 6.540 41.262 1.00 53.20 117 SER A O 1
ATOM 856 N N . HIS A 1 118 ? 51.761 7.291 39.367 1.00 53.55 118 HIS A N 1
ATOM 857 C CA . HIS A 1 118 ? 50.780 6.675 38.462 1.00 54.44 118 HIS A CA 1
ATOM 858 C C . HIS A 1 118 ? 51.386 6.321 37.108 1.00 54.89 118 HIS A C 1
ATOM 859 O O . HIS A 1 118 ? 52.340 6.968 36.676 1.00 55.49 118 HIS A O 1
ATOM 866 N N . THR A 1 119 ? 50.859 5.292 36.449 1.00 55.07 119 THR A N 1
ATOM 867 C CA . THR A 1 119 ? 51.233 5.040 35.062 1.00 56.13 119 THR A CA 1
ATOM 868 C C . THR A 1 119 ? 49.995 4.816 34.217 1.00 55.95 119 THR A C 1
ATOM 869 O O . THR A 1 119 ? 49.171 3.971 34.550 1.00 56.56 119 THR A O 1
ATOM 873 N N . ILE A 1 120 ? 49.892 5.579 33.130 1.00 55.76 120 ILE A N 1
ATOM 874 C CA . ILE A 1 120 ? 48.801 5.521 32.162 1.00 54.97 120 ILE A CA 1
ATOM 875 C C . ILE A 1 120 ? 49.425 5.265 30.812 1.00 54.76 120 ILE A C 1
ATOM 876 O O . ILE A 1 120 ? 50.312 6.006 30.363 1.00 55.06 120 ILE A O 1
ATOM 881 N N . GLU A 1 121 ? 48.969 4.214 30.157 1.00 54.30 121 GLU A N 1
ATOM 882 C CA . GLU A 1 121 ? 49.519 3.842 28.872 1.00 54.53 121 GLU A CA 1
ATOM 883 C C . GLU A 1 121 ? 48.375 3.462 27.952 1.00 53.18 121 GLU A C 1
ATOM 884 O O . GLU A 1 121 ? 47.463 2.749 28.370 1.00 52.80 121 GLU A O 1
ATOM 890 N N . ILE A 1 122 ? 48.405 3.949 26.714 1.00 52.54 122 ILE A N 1
ATOM 891 C CA . ILE A 1 122 ? 47.421 3.507 25.713 1.00 51.93 122 ILE A CA 1
ATOM 892 C C . ILE A 1 122 ? 48.088 2.769 24.548 1.00 51.62 122 ILE A C 1
ATOM 893 O O . ILE A 1 122 ? 49.281 2.963 24.285 1.00 51.56 122 ILE A O 1
ATOM 898 N N . PHE A 1 123 ? 47.331 1.891 23.893 1.00 51.18 123 PHE A N 1
ATOM 899 C CA . PHE A 1 123 ? 47.882 1.013 22.861 1.00 51.04 123 PHE A CA 1
ATOM 900 C C . PHE A 1 123 ? 46.795 0.762 21.846 1.00 51.02 123 PHE A C 1
ATOM 901 O O . PHE A 1 123 ? 45.617 0.860 22.177 1.00 50.79 123 PHE A O 1
ATOM 909 N N . GLY A 1 124 ? 47.197 0.419 20.621 1.00 51.25 124 GLY A N 1
ATOM 910 C CA . GLY A 1 124 ? 46.274 0.117 19.515 1.00 51.22 124 GLY A CA 1
ATOM 911 C C . GLY A 1 124 ? 47.054 -0.138 18.237 1.00 51.34 124 GLY A C 1
ATOM 912 O O . GLY A 1 124 ? 48.263 0.052 18.207 1.00 50.54 124 GLY A O 1
ATOM 913 N N . THR A 1 125 ? 46.367 -0.581 17.187 1.00 52.15 125 THR A N 1
ATOM 914 C CA . THR A 1 125 ? 47.003 -0.826 15.894 1.00 53.19 125 THR A CA 1
ATOM 915 C C . THR A 1 125 ? 46.793 0.404 14.998 1.00 54.12 125 THR A C 1
ATOM 916 O O . THR A 1 125 ? 45.658 0.803 14.718 1.00 54.47 125 THR A O 1
ATOM 918 N N . CYS A 1 126 ? 47.891 1.032 14.583 1.00 55.27 126 CYS A N 1
ATOM 919 C CA . CYS A 1 126 ? 47.820 2.372 13.972 1.00 56.32 126 CYS A CA 1
ATOM 920 C C . CYS A 1 126 ? 47.253 2.407 12.538 1.00 56.88 126 CYS A C 1
ATOM 921 O O . CYS A 1 126 ? 47.068 1.366 11.893 1.00 56.71 126 CYS A O 1
ATOM 924 N N . SER A 1 127 ? 46.986 3.623 12.065 1.00 57.91 127 SER A N 1
ATOM 925 C CA . SER A 1 127 ? 46.304 3.865 10.789 1.00 59.21 127 SER A CA 1
ATOM 926 C C . SER A 1 127 ? 47.112 3.350 9.579 1.00 59.84 127 SER A C 1
A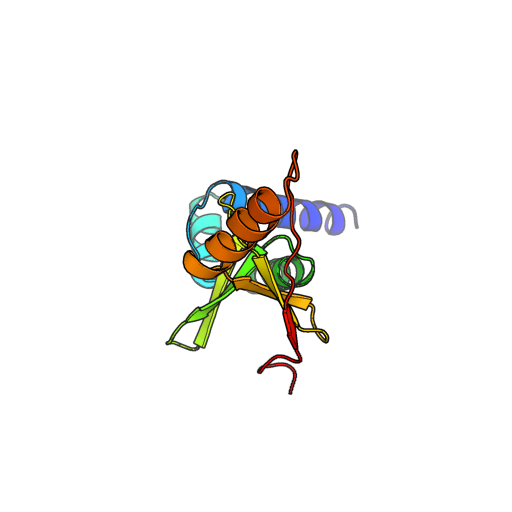TOM 927 O O . SER A 1 127 ? 46.602 2.619 8.716 1.00 59.80 127 SER A O 1
ATOM 930 N N . ASP A 1 128 ? 48.374 3.760 9.549 1.00 60.66 128 ASP A N 1
ATOM 931 C CA . ASP A 1 128 ? 49.418 3.193 8.719 1.00 61.63 128 ASP A CA 1
ATOM 932 C C . ASP A 1 128 ? 49.516 1.654 8.825 1.00 62.03 128 ASP A C 1
ATOM 933 O O . ASP A 1 128 ? 49.760 0.974 7.833 1.00 61.63 128 ASP A O 1
ATOM 938 N N . CYS A 1 129 ? 49.335 1.111 10.032 1.00 62.82 129 CYS A N 1
ATOM 939 C CA . CYS A 1 129 ? 49.515 -0.330 10.265 1.00 63.39 129 CYS A CA 1
ATOM 940 C C . CYS A 1 129 ? 48.378 -1.259 9.821 1.00 64.22 129 CYS A C 1
ATOM 941 O O . CYS A 1 129 ? 48.580 -2.481 9.737 1.00 64.51 129 CYS A O 1
ATOM 944 N N . ARG A 1 130 ? 47.192 -0.705 9.566 1.00 64.55 130 ARG A N 1
ATOM 945 C CA . ARG A 1 130 ? 46.182 -1.440 8.819 1.00 64.89 130 ARG A CA 1
ATOM 946 C C . ARG A 1 130 ? 46.514 -1.260 7.343 1.00 64.91 130 ARG A C 1
ATOM 947 O O . ARG A 1 130 ? 45.841 -1.815 6.476 1.00 65.17 130 ARG A O 1
#

Nearest PDB structures (foldseek):
  2o03-assembly1_A-2  TM=1.008E+00  e=1.131E-25  Mycobacterium tuberculosis
  2w57-assembly1_B  TM=5.850E-01  e=6.052E-11  Vibrio cholerae
  2xig-assembly2_A  TM=5.748E-01  e=5.316E-11  Helicobacter pylori 26695
  4rb2-assembly1_D  TM=6.045E-01  e=8.641E-10  Magnetospirillum gryphiswaldense MSR-1 v2
  5nbc-assembly1_C  TM=5.718E-01  e=5.144E-10  Francisella tularensis

GO terms:
  GO:0000976 transcription cis-regulatory region binding (F, IPI)
  GO:0001217 DNA-binding transcription repressor activity (F, IPI)
  GO:0032993 protein-DNA complex (C, IPI)
  GO:0045892 negative regulation of DNA-templated transcription (P, EXP)
  GO:0045893 positive regulation of DNA-templated transcription (P, IDA)
  GO:0008270 zinc ion binding (F, IDA)
  GO:0010043 response to zinc ion (P, IGI)
  GO:0005886 plasma membrane (C, H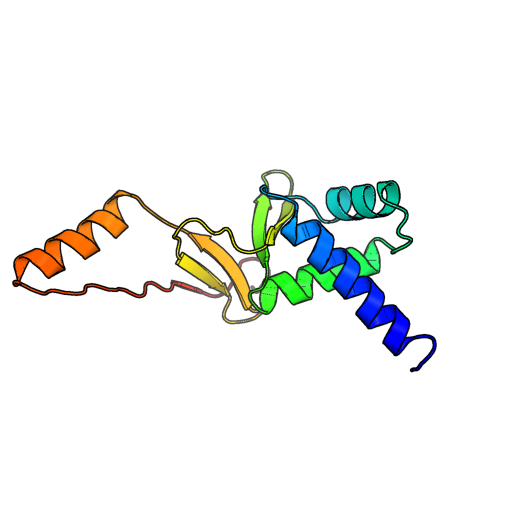DA)
  GO:0005515 protein binding (F, IPI)
  GO:0042803 protein homodimerization activity (F, IPI)

CATH classification: 1.10.10.10 (+1 more: 3.30.1490.190)

Solvent-accessible surface area: 8821 Å² total; per-residue (Å²): 111,94,92,52,32,101,116,59,90,122,17,100,56,22,1,46,88,3,6,87,84,56,158,64,62,98,8,11,77,70,2,24,67,41,5,161,183,112,68,55,136,9,47,78,114,58,0,112,57,10,0,76,42,8,7,49,81,46,108,1,4,5,83,115,52,164,116,50,96,28,17,3,11,37,60,41,111,158,122,31,23,56,58,36,8,176,84,60,19,26,10,48,60,45,58,82,164,68,68,57,51,164,15,57,67,53,16,104,144,128,64,142,91,148,77,101,64,123,51,120,85,107,25,57,35,92,137,53,201

Radius of gyration: 18.14 Å; Cα contacts (8 Å, |Δi|>4): 155; chains: 1; bounding box: 44×28×50 Å

Sequence (129 aa):
ASAAGVRSTRQRAAISTLLETLDDFRSAQELHDELRRRGENIGLTTVYRTLQSMASSGLVDTLHTDTGESVYRRCSEHHHHHLVCRSCGSTIEVGDHEVEAWAAEVATKHGFSDVSHTIEIFGTCSDCR

InterPro domains:
  IPR002481 Ferric-uptake regulator [PF01475] (4-121)
  IPR002481 Ferric-uptake regulator [PTHR33202] (2-129)
  IPR002481 Ferric-uptake regulator [cd07153] (10-125)
  IPR036388 Winged helix-like DNA-binding domain superfamily [G3DSA:1.10.10.10] (1-77)
  IPR036390 Winged helix DNA-binding domain superfamily [SSF46785] (3-127)
  IPR043135 Ferric-uptake regulator, C-terminal domain [G3DSA:3.30.1490.190] (78-129)